Protein AF-A0A530BNX3-F1 (afdb_monomer)

Mean predicted aligned error: 14.48 Å

Sequence (86 aa):
MTTIVSFTGATAHNRRQASPFRHSRFATAAVSALLWLPRFWKARSELAALAAMSECERRDIGLTAFDVENALTLPVDRDPTEVLAK

Solvent-accessible surface area (backbone atoms only — not comparable to full-atom values): 5648 Å² total; per-residue (Å²): 138,85,84,84,76,83,90,78,79,80,77,80,83,66,84,83,76,77,68,89,74,64,68,58,58,54,52,52,50,50,54,49,49,63,62,42,50,60,54,52,49,51,60,50,49,58,53,48,53,60,68,70,47,52,73,66,63,31,45,74,76,72,45,52,74,63,58,54,53,53,56,71,73,50,72,88,80,66,61,63,63,80,71,66,77,115

Structure (mmCIF, N/CA/C/O backbone):
data_AF-A0A530BNX3-F1
#
_entry.id   AF-A0A530BNX3-F1
#
loop_
_atom_site.group_PDB
_atom_site.id
_atom_site.type_symbol
_atom_site.label_atom_id
_atom_site.label_alt_id
_atom_site.label_comp_id
_atom_site.label_asym_id
_atom_site.label_entity_id
_atom_site.label_seq_id
_atom_site.pdbx_PDB_ins_code
_atom_site.Cartn_x
_atom_site.Cartn_y
_atom_site.Cartn_z
_atom_site.occupancy
_atom_site.B_iso_or_equiv
_atom_site.auth_seq_id
_atom_site.auth_comp_id
_atom_site.auth_asym_id
_atom_site.auth_atom_id
_atom_site.pdbx_PDB_model_num
ATOM 1 N N . MET A 1 1 ? 45.764 -18.558 -71.422 1.00 42.06 1 MET A N 1
ATOM 2 C CA . MET A 1 1 ? 46.156 -17.316 -70.728 1.00 42.06 1 MET A CA 1
ATOM 3 C C . MET A 1 1 ? 45.010 -16.981 -69.787 1.00 42.06 1 MET A C 1
ATOM 5 O O . MET A 1 1 ? 43.912 -16.725 -70.259 1.00 42.06 1 MET A O 1
ATOM 9 N N . THR A 1 2 ? 45.210 -17.193 -68.489 1.00 40.44 2 THR A N 1
ATOM 10 C CA . THR A 1 2 ? 44.139 -17.311 -67.486 1.00 40.44 2 THR A CA 1
ATOM 11 C C . THR A 1 2 ? 44.027 -15.995 -66.728 1.00 40.44 2 THR A C 1
ATOM 13 O O . THR A 1 2 ? 44.960 -15.628 -66.019 1.00 40.44 2 THR A O 1
ATOM 16 N N . THR A 1 3 ? 42.923 -15.269 -66.883 1.00 53.56 3 THR A N 1
ATOM 17 C CA . THR A 1 3 ? 42.711 -13.999 -66.176 1.00 53.56 3 THR A CA 1
ATOM 18 C C . THR A 1 3 ? 41.899 -14.265 -64.913 1.00 53.56 3 THR A C 1
ATOM 20 O O . THR A 1 3 ? 40.693 -14.492 -64.969 1.00 53.56 3 THR A O 1
ATOM 23 N N . ILE A 1 4 ? 42.578 -14.279 -63.766 1.00 53.94 4 ILE A N 1
ATOM 24 C CA . ILE A 1 4 ? 41.957 -14.289 -62.439 1.00 53.94 4 ILE A CA 1
ATOM 25 C C . ILE A 1 4 ? 41.478 -12.862 -62.170 1.00 53.94 4 ILE A C 1
ATOM 27 O O . ILE A 1 4 ? 42.294 -11.955 -62.024 1.00 53.94 4 ILE A O 1
ATOM 31 N N . VAL A 1 5 ? 40.162 -12.654 -62.131 1.00 60.31 5 VAL A N 1
ATOM 32 C CA . VAL A 1 5 ? 39.570 -11.393 -61.673 1.00 60.31 5 VAL A CA 1
ATOM 33 C C . VAL A 1 5 ? 39.186 -11.578 -60.213 1.00 60.31 5 VAL A C 1
ATOM 35 O O . VAL A 1 5 ? 38.337 -12.402 -59.875 1.00 60.31 5 VAL A O 1
ATOM 38 N N . SER A 1 6 ? 39.869 -10.840 -59.346 1.00 52.38 6 SER A N 1
ATOM 39 C CA . SER A 1 6 ? 39.669 -10.861 -57.905 1.00 52.38 6 SER A CA 1
ATOM 40 C C . SER A 1 6 ? 38.251 -10.422 -57.541 1.00 52.38 6 SER A C 1
ATOM 42 O O . SER A 1 6 ? 37.816 -9.312 -57.843 1.00 52.38 6 SER A O 1
ATOM 44 N N . PHE A 1 7 ? 37.541 -11.317 -56.862 1.00 50.59 7 PHE A N 1
ATOM 45 C CA . PHE A 1 7 ? 36.284 -11.047 -56.184 1.00 50.59 7 PHE A CA 1
ATOM 46 C C . PHE A 1 7 ? 36.557 -10.159 -54.960 1.00 50.59 7 PHE A C 1
ATOM 48 O O . PHE A 1 7 ? 37.054 -10.630 -53.940 1.00 50.59 7 PHE A O 1
ATOM 55 N N . THR A 1 8 ? 36.231 -8.871 -55.053 1.00 53.16 8 THR A N 1
ATOM 56 C CA . THR A 1 8 ? 36.250 -7.937 -53.913 1.00 53.16 8 THR A CA 1
ATOM 57 C C . THR A 1 8 ? 35.044 -7.013 -53.984 1.00 53.16 8 THR A C 1
ATOM 59 O O . THR A 1 8 ? 35.139 -5.831 -54.291 1.00 53.16 8 THR A O 1
ATOM 62 N N . GLY A 1 9 ? 33.880 -7.581 -53.690 1.00 44.34 9 GLY A N 1
ATOM 63 C CA . GLY A 1 9 ? 32.698 -6.846 -53.263 1.00 44.34 9 GLY A CA 1
ATOM 64 C C . GLY A 1 9 ? 32.319 -7.364 -51.890 1.00 44.34 9 GLY A C 1
ATOM 65 O O . GLY A 1 9 ? 31.394 -8.157 -51.766 1.00 44.34 9 GLY A O 1
ATOM 66 N N . ALA A 1 10 ? 33.103 -6.993 -50.876 1.00 46.34 10 ALA A N 1
ATOM 67 C CA . ALA A 1 10 ? 32.801 -7.296 -49.490 1.00 46.34 10 ALA A CA 1
ATOM 68 C C . ALA A 1 10 ? 31.409 -6.741 -49.166 1.00 46.34 10 ALA A C 1
ATOM 70 O O . ALA A 1 10 ? 31.229 -5.542 -48.956 1.00 46.34 10 ALA A O 1
ATOM 71 N N . THR A 1 11 ? 30.413 -7.623 -49.130 1.00 50.69 11 THR A N 1
ATOM 72 C CA . THR A 1 11 ? 29.155 -7.387 -48.438 1.00 50.69 11 THR A CA 1
ATOM 73 C C . THR A 1 11 ? 29.513 -7.129 -46.984 1.00 50.69 11 THR A C 1
ATOM 75 O O . THR A 1 11 ? 29.673 -8.060 -46.194 1.00 50.69 11 THR A O 1
ATOM 78 N N . ALA A 1 12 ? 29.679 -5.857 -46.628 1.00 50.19 12 ALA A N 1
ATOM 79 C CA . ALA A 1 12 ? 29.812 -5.399 -45.256 1.00 50.19 12 ALA A CA 1
ATOM 80 C C . ALA A 1 12 ? 28.452 -5.535 -44.550 1.00 50.19 12 ALA A C 1
ATOM 82 O O . ALA A 1 12 ? 27.865 -4.575 -44.060 1.00 50.19 12 ALA A O 1
ATOM 83 N N . HIS A 1 13 ? 27.942 -6.764 -44.492 1.00 48.69 13 HIS A N 1
ATOM 84 C CA . HIS A 1 13 ? 26.955 -7.185 -43.525 1.00 48.69 13 HIS A CA 1
ATOM 85 C C . HIS A 1 13 ? 27.674 -7.292 -42.179 1.00 48.69 13 HIS A C 1
ATOM 87 O O . HIS A 1 13 ? 28.012 -8.374 -41.710 1.00 48.69 13 HIS A O 1
ATOM 93 N N . ASN A 1 14 ? 27.925 -6.160 -41.530 1.00 50.88 14 ASN A N 1
ATOM 94 C CA . ASN A 1 14 ? 28.210 -6.185 -40.105 1.00 50.88 14 ASN A CA 1
ATOM 95 C C . ASN A 1 14 ? 27.565 -4.984 -39.426 1.00 50.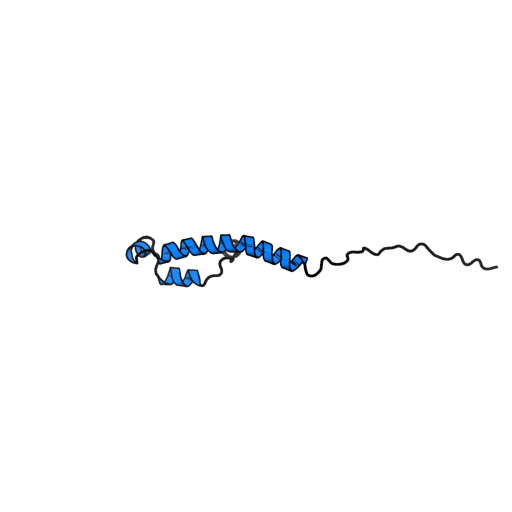88 14 ASN A C 1
ATOM 97 O O . ASN A 1 14 ? 28.184 -3.966 -39.118 1.00 50.88 14 ASN A O 1
ATOM 101 N N . ARG A 1 15 ? 26.249 -5.145 -39.265 1.00 48.38 15 ARG A N 1
ATOM 102 C CA . ARG A 1 15 ? 25.386 -4.509 -38.277 1.00 48.38 15 A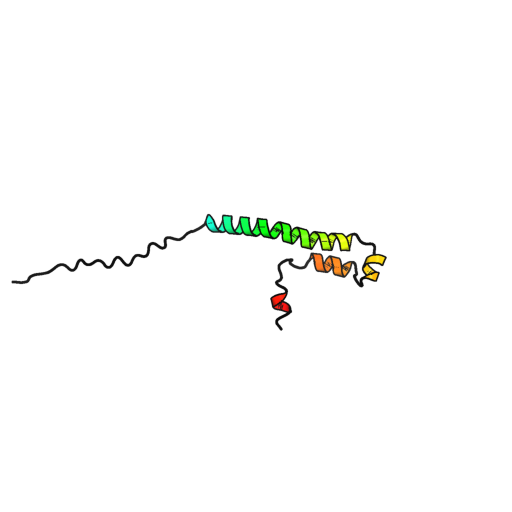RG A CA 1
ATOM 103 C C . ARG A 1 15 ? 26.154 -4.401 -36.954 1.00 48.38 15 ARG A C 1
ATOM 105 O O . ARG A 1 15 ? 26.137 -5.324 -36.147 1.00 48.38 15 ARG A O 1
ATOM 112 N N . ARG A 1 16 ? 26.816 -3.262 -36.731 1.00 47.16 16 ARG A N 1
ATOM 113 C CA . ARG A 1 16 ? 27.398 -2.881 -35.438 1.00 47.16 16 ARG A CA 1
ATOM 114 C C . ARG A 1 16 ? 26.265 -2.597 -34.451 1.00 47.16 16 ARG A C 1
ATOM 116 O O . ARG A 1 16 ? 26.031 -1.461 -34.065 1.00 47.16 16 ARG A O 1
ATOM 123 N N . GLN A 1 17 ? 25.536 -3.632 -34.052 1.00 55.41 17 GLN A N 1
ATOM 124 C CA . GLN A 1 17 ? 24.724 -3.621 -32.841 1.00 55.41 17 GLN A CA 1
ATOM 125 C C . GLN A 1 17 ? 25.630 -4.048 -31.684 1.00 55.41 17 GLN A C 1
ATOM 127 O O . GLN A 1 17 ? 25.516 -5.137 -31.129 1.00 55.41 17 GLN A O 1
ATOM 132 N N . ALA A 1 18 ? 26.585 -3.182 -31.349 1.00 49.50 18 ALA A N 1
ATOM 133 C CA . ALA A 1 18 ? 27.364 -3.313 -30.130 1.00 49.50 18 ALA A CA 1
ATOM 134 C C . ALA A 1 18 ? 26.508 -2.812 -28.953 1.00 49.50 18 ALA A C 1
ATOM 136 O O . ALA A 1 18 ? 26.478 -1.631 -28.635 1.00 49.50 18 ALA A O 1
ATOM 137 N N . SER A 1 19 ? 25.730 -3.741 -28.398 1.00 58.56 19 SER A N 1
ATOM 138 C CA . SER A 1 19 ? 25.315 -3.891 -26.996 1.00 58.56 19 SER A CA 1
ATOM 139 C C . SER A 1 19 ? 25.344 -2.620 -26.094 1.00 58.56 19 SER A C 1
ATOM 141 O O . SER A 1 19 ? 26.428 -2.185 -25.693 1.00 58.56 19 SER A O 1
ATOM 143 N N . PRO A 1 20 ? 24.193 -2.078 -25.636 1.00 51.97 20 PRO A N 1
ATOM 144 C CA . PRO A 1 20 ? 24.1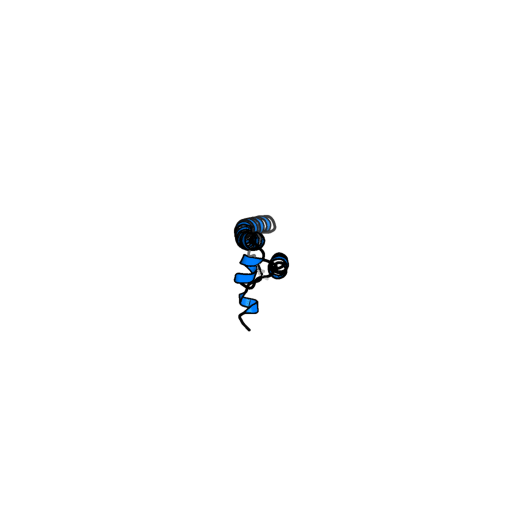65 -1.064 -24.581 1.00 51.97 20 PRO A CA 1
ATOM 145 C C . PRO A 1 20 ? 24.260 -1.769 -23.218 1.00 51.97 20 PRO A C 1
ATOM 147 O O . PRO A 1 20 ? 23.280 -1.866 -22.480 1.00 51.97 20 PRO A O 1
ATOM 150 N N . PHE A 1 21 ? 25.408 -2.377 -22.910 1.00 57.88 21 PHE A N 1
ATOM 151 C CA . PHE A 1 21 ? 25.537 -3.277 -21.763 1.00 57.88 21 PHE A CA 1
ATOM 152 C C . PHE A 1 21 ? 26.094 -2.594 -20.505 1.00 57.88 21 PHE A C 1
ATOM 154 O O . PHE A 1 21 ? 27.162 -1.990 -20.498 1.00 57.88 21 PHE A O 1
ATOM 161 N N . ARG A 1 22 ? 25.356 -2.840 -19.413 1.00 56.34 22 ARG A N 1
ATOM 162 C CA . ARG A 1 22 ? 25.620 -2.639 -17.974 1.00 56.34 22 ARG A CA 1
ATOM 163 C C . ARG A 1 22 ? 25.173 -1.310 -17.362 1.00 56.34 22 ARG A C 1
ATOM 165 O O . ARG A 1 22 ? 24.284 -1.360 -16.518 1.00 56.34 22 ARG A O 1
ATOM 172 N N . HIS A 1 23 ? 25.688 -0.151 -17.772 1.00 57.81 23 HIS A N 1
ATOM 173 C CA . HIS A 1 23 ? 25.336 1.121 -17.101 1.00 57.81 23 HIS A CA 1
ATOM 174 C C . HIS A 1 23 ? 23.866 1.530 -17.292 1.00 57.81 23 HIS A C 1
ATOM 176 O O . HIS A 1 23 ? 23.245 2.074 -16.382 1.00 57.81 23 HIS A O 1
ATOM 182 N N . SER A 1 24 ? 23.286 1.191 -18.446 1.00 62.38 24 SER A N 1
ATOM 183 C CA . SER A 1 24 ? 21.872 1.432 -18.757 1.00 62.38 24 SER A CA 1
ATOM 184 C C . SER A 1 24 ? 20.926 0.696 -17.805 1.00 62.38 24 SER A C 1
ATOM 186 O O . SER A 1 24 ? 19.939 1.271 -17.365 1.00 62.38 24 SER A O 1
ATOM 188 N N . ARG A 1 25 ? 21.241 -0.550 -17.421 1.00 68.19 25 ARG A N 1
ATOM 189 C CA . ARG A 1 25 ? 20.359 -1.371 -16.571 1.00 68.19 25 ARG A CA 1
ATOM 190 C C . ARG A 1 25 ? 20.253 -0.819 -15.153 1.00 68.19 25 ARG A C 1
ATOM 192 O O . ARG A 1 25 ? 19.166 -0.841 -14.588 1.00 68.19 25 ARG A O 1
ATOM 199 N N . PHE A 1 26 ? 21.347 -0.289 -14.604 1.00 79.44 26 PHE A N 1
ATOM 200 C CA . PHE A 1 26 ? 21.325 0.365 -13.293 1.00 79.44 26 PHE A CA 1
ATOM 201 C C . PHE A 1 26 ? 20.525 1.663 -13.324 1.00 79.44 26 PHE A C 1
ATOM 203 O O . PHE A 1 26 ? 19.731 1.896 -12.420 1.00 79.44 26 PHE A O 1
ATOM 210 N N . ALA A 1 27 ? 20.673 2.468 -14.379 1.00 83.56 27 ALA A N 1
ATOM 211 C CA . ALA A 1 27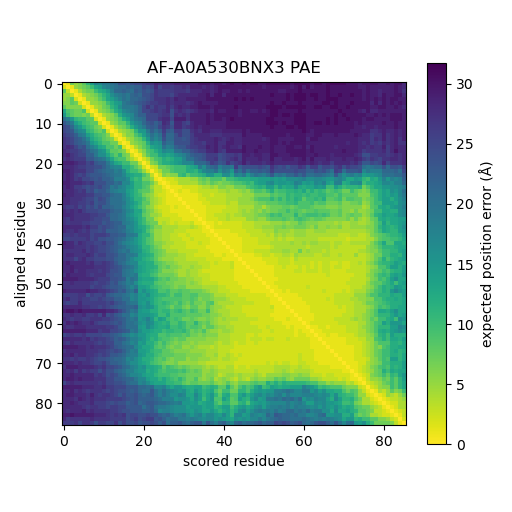 ? 19.879 3.680 -14.548 1.00 83.56 27 ALA A CA 1
ATOM 212 C C . ALA A 1 27 ? 18.380 3.357 -14.672 1.00 83.56 27 ALA A C 1
ATOM 214 O O . ALA A 1 27 ? 17.562 3.968 -13.990 1.00 83.56 27 ALA A O 1
ATOM 215 N N . THR A 1 28 ? 18.011 2.350 -15.469 1.00 82.88 28 THR A N 1
ATOM 216 C CA . THR A 1 28 ? 16.615 1.908 -15.595 1.00 82.88 28 THR A CA 1
ATOM 217 C C . THR A 1 28 ? 16.062 1.376 -14.275 1.00 82.88 28 THR A C 1
ATOM 219 O O . THR A 1 28 ? 14.947 1.732 -13.902 1.00 82.88 28 THR A O 1
ATOM 222 N N . ALA A 1 29 ? 16.829 0.564 -13.543 1.00 83.81 29 ALA A N 1
ATOM 223 C CA . ALA A 1 29 ? 16.417 0.058 -12.235 1.00 83.81 29 ALA A CA 1
ATOM 224 C C . ALA A 1 29 ? 16.266 1.190 -11.209 1.00 83.81 29 ALA A C 1
ATOM 226 O O . ALA A 1 29 ? 15.283 1.212 -10.477 1.00 83.81 29 ALA A O 1
ATOM 227 N N . ALA A 1 30 ? 17.185 2.159 -11.196 1.00 87.69 30 ALA A N 1
ATOM 228 C CA . ALA A 1 30 ? 17.125 3.316 -10.310 1.00 87.69 30 ALA A CA 1
ATOM 229 C C . ALA A 1 30 ? 15.900 4.188 -10.601 1.00 87.69 30 ALA A C 1
ATOM 231 O O . ALA A 1 30 ? 15.171 4.523 -9.677 1.00 87.69 30 ALA A O 1
ATOM 232 N N . VAL A 1 31 ? 15.629 4.501 -11.873 1.00 86.69 31 VAL A N 1
ATOM 233 C CA . VAL A 1 31 ? 14.425 5.250 -12.274 1.00 86.69 31 VAL A CA 1
ATOM 234 C C . VAL A 1 31 ? 13.159 4.479 -11.903 1.00 86.69 31 VAL A C 1
ATOM 236 O O . VAL A 1 31 ? 12.235 5.059 -11.341 1.00 86.69 31 VAL A O 1
ATOM 239 N N . SER A 1 32 ? 13.131 3.168 -12.153 1.00 82.81 32 SER A N 1
ATOM 240 C CA . SER A 1 32 ? 11.987 2.321 -11.793 1.00 82.81 32 SER A CA 1
ATOM 241 C C . SER A 1 32 ? 11.757 2.315 -10.281 1.00 82.81 32 SER A C 1
ATOM 243 O O . SER A 1 32 ? 10.634 2.526 -9.842 1.00 82.81 32 SER A O 1
ATOM 245 N N . ALA A 1 33 ? 12.816 2.166 -9.480 1.00 85.50 33 ALA A N 1
ATOM 246 C CA . ALA A 1 33 ? 12.740 2.230 -8.023 1.00 85.50 33 ALA A CA 1
ATOM 247 C C . ALA A 1 33 ? 12.287 3.614 -7.532 1.00 85.50 33 ALA A C 1
ATOM 249 O O . ALA A 1 33 ? 11.456 3.697 -6.632 1.00 85.50 33 ALA A O 1
ATOM 250 N N . LEU A 1 34 ? 12.774 4.698 -8.147 1.00 89.25 34 LEU A N 1
ATOM 251 C CA . LEU A 1 34 ? 12.391 6.068 -7.794 1.00 89.25 34 LEU A CA 1
ATOM 252 C C . LEU A 1 34 ? 10.907 6.344 -8.059 1.00 89.25 34 LEU A C 1
ATOM 254 O O . LEU A 1 34 ? 10.285 7.100 -7.323 1.00 89.25 34 LEU A O 1
ATOM 258 N N . LEU A 1 35 ? 10.346 5.747 -9.111 1.00 85.56 35 LEU A N 1
ATOM 259 C CA . LEU A 1 35 ? 8.923 5.854 -9.444 1.00 85.56 35 LEU A CA 1
ATOM 260 C C . LEU A 1 35 ? 8.063 4.882 -8.627 1.00 85.56 35 LEU A C 1
ATOM 262 O O . LEU A 1 35 ? 6.901 5.171 -8.338 1.00 85.56 35 LEU A O 1
ATOM 266 N N . TRP A 1 36 ? 8.631 3.744 -8.236 1.00 86.56 36 TRP A N 1
ATOM 267 C CA . TRP A 1 36 ? 7.968 2.741 -7.415 1.00 86.56 36 TRP A CA 1
ATOM 268 C C . TRP A 1 36 ? 7.824 3.184 -5.960 1.00 86.56 36 TRP A C 1
ATOM 270 O O . TRP A 1 36 ? 6.751 3.050 -5.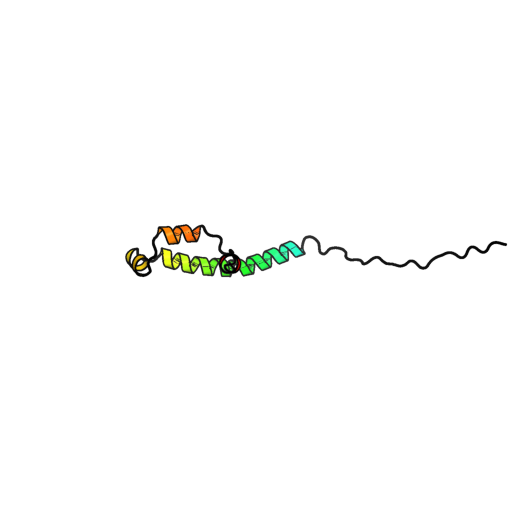377 1.00 86.56 36 TRP A O 1
ATOM 280 N N . LEU A 1 37 ? 8.873 3.769 -5.380 1.00 87.56 37 LEU A N 1
ATOM 281 C CA . LEU A 1 37 ? 8.929 4.081 -3.953 1.00 87.56 37 LEU A CA 1
ATOM 282 C C . LEU A 1 37 ? 7.802 5.025 -3.480 1.00 87.56 37 LEU A C 1
ATOM 284 O O . LEU A 1 37 ? 7.187 4.728 -2.455 1.00 87.56 37 LEU A O 1
ATOM 288 N N . PRO A 1 38 ? 7.434 6.100 -4.210 1.00 87.75 38 PRO A N 1
ATOM 289 C CA . PRO A 1 38 ? 6.282 6.927 -3.859 1.00 87.75 38 PRO A CA 1
ATOM 290 C C . PRO A 1 38 ? 4.956 6.159 -3.911 1.00 87.75 38 PRO A C 1
ATOM 292 O O . PRO A 1 38 ? 4.094 6.364 -3.059 1.00 87.75 38 PRO A O 1
ATOM 295 N N . ARG A 1 39 ? 4.783 5.262 -4.893 1.00 84.62 39 ARG A N 1
ATOM 296 C CA . ARG A 1 39 ? 3.572 4.433 -5.030 1.00 84.62 39 ARG A CA 1
ATOM 297 C C . ARG A 1 39 ? 3.462 3.440 -3.877 1.00 84.62 39 ARG A C 1
ATOM 299 O O . ARG A 1 39 ? 2.404 3.342 -3.262 1.00 84.62 39 ARG A O 1
ATOM 306 N N . PHE A 1 40 ? 4.572 2.778 -3.554 1.00 88.12 40 PHE A N 1
ATOM 307 C CA . PHE A 1 40 ? 4.698 1.901 -2.396 1.00 88.12 40 PHE A CA 1
ATOM 308 C C . PHE A 1 40 ? 4.339 2.637 -1.107 1.00 88.12 40 PHE A C 1
ATOM 310 O O . PHE A 1 40 ? 3.508 2.170 -0.331 1.00 88.12 40 PHE A O 1
ATOM 317 N N . TRP A 1 41 ? 4.915 3.824 -0.906 1.00 88.75 41 TRP A N 1
ATOM 318 C CA . TRP A 1 41 ? 4.660 4.614 0.291 1.00 88.75 41 TRP A CA 1
ATOM 319 C C . TRP A 1 41 ? 3.199 5.043 0.403 1.00 88.75 41 TRP A C 1
ATOM 321 O O . TRP A 1 41 ? 2.618 4.943 1.480 1.00 88.75 41 TRP A O 1
ATOM 331 N N . LYS A 1 42 ? 2.578 5.459 -0.708 1.00 88.56 42 LYS A N 1
ATOM 332 C CA . LYS A 1 42 ? 1.157 5.812 -0.732 1.00 88.56 42 LYS A CA 1
ATOM 333 C C . LYS A 1 42 ? 0.280 4.632 -0.305 1.00 88.56 42 LYS A C 1
ATOM 335 O O . LYS A 1 42 ? -0.463 4.771 0.664 1.00 88.56 42 LYS A O 1
ATOM 340 N N . ALA A 1 43 ? 0.432 3.470 -0.944 1.00 85.81 43 ALA A N 1
ATOM 341 C CA . ALA A 1 43 ? -0.314 2.262 -0.579 1.00 85.81 43 ALA A CA 1
ATOM 342 C C . ALA A 1 43 ? -0.099 1.879 0.896 1.00 85.81 43 ALA A C 1
ATOM 344 O O . ALA A 1 43 ? -1.031 1.501 1.606 1.00 85.81 43 ALA A O 1
ATOM 345 N N . ARG A 1 44 ? 1.132 2.033 1.397 1.00 89.44 44 ARG A N 1
ATOM 346 C CA . ARG A 1 44 ? 1.459 1.683 2.780 1.00 89.44 44 ARG A CA 1
ATOM 347 C C . ARG A 1 44 ? 0.939 2.689 3.805 1.00 89.44 44 ARG A C 1
ATOM 349 O O . ARG A 1 44 ? 0.632 2.282 4.924 1.00 89.44 44 ARG A O 1
ATOM 356 N N . SER A 1 45 ? 0.820 3.961 3.429 1.00 90.56 45 SER A N 1
ATOM 357 C CA . SER A 1 45 ? 0.272 5.021 4.279 1.00 90.56 45 SER A CA 1
ATOM 358 C C . SER A 1 45 ? -1.227 4.855 4.528 1.00 90.56 45 SER A C 1
ATOM 360 O O . SER A 1 45 ? -1.672 5.020 5.659 1.00 90.56 45 SER A O 1
ATOM 362 N N . GLU A 1 46 ? -1.988 4.436 3.514 1.00 89.75 46 GLU A N 1
ATOM 363 C CA . GLU A 1 46 ? -3.420 4.134 3.650 1.00 89.75 46 GLU A CA 1
ATOM 364 C C . GLU A 1 46 ? -3.631 2.966 4.623 1.00 89.75 46 GLU A C 1
ATOM 366 O O . GLU A 1 46 ? -4.456 3.028 5.532 1.00 89.75 46 GLU A O 1
ATOM 371 N N . LEU A 1 47 ? -2.791 1.937 4.516 1.00 88.94 47 LEU A N 1
ATOM 372 C CA . LEU A 1 47 ? -2.829 0.789 5.413 1.00 88.94 47 LEU A CA 1
ATOM 373 C C . LEU A 1 47 ? -2.365 1.124 6.843 1.00 88.94 47 LEU A C 1
ATOM 375 O O . LEU A 1 47 ? -2.880 0.571 7.812 1.00 88.94 47 LEU A O 1
ATOM 379 N N . ALA A 1 48 ? -1.421 2.058 6.995 1.00 90.56 48 ALA A N 1
ATOM 380 C CA . ALA A 1 48 ? -1.026 2.586 8.301 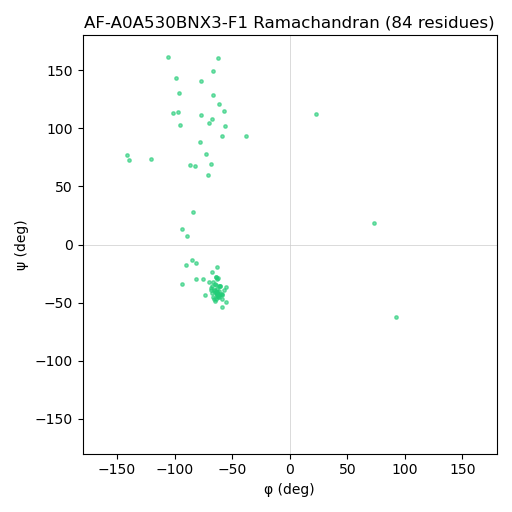1.00 90.56 48 ALA A CA 1
ATOM 381 C C . ALA A 1 48 ? -2.148 3.408 8.955 1.00 90.56 48 ALA A C 1
ATOM 383 O O . ALA A 1 48 ? -2.324 3.326 10.168 1.00 90.56 48 ALA A O 1
ATOM 384 N N . ALA A 1 49 ? -2.934 4.149 8.166 1.00 92.62 49 ALA A N 1
ATOM 385 C CA . ALA A 1 49 ? -4.111 4.852 8.668 1.00 92.62 49 ALA A CA 1
ATOM 386 C C . ALA A 1 49 ? -5.156 3.865 9.205 1.00 92.62 49 ALA A C 1
ATOM 388 O O . ALA A 1 49 ? -5.644 4.053 10.316 1.00 92.62 49 ALA A O 1
ATOM 389 N N . LEU A 1 50 ? -5.418 2.768 8.484 1.00 92.06 50 LEU A N 1
ATOM 390 C CA . LEU A 1 50 ? -6.284 1.687 8.970 1.00 92.06 50 LEU A CA 1
ATOM 391 C C . LEU A 1 50 ? -5.746 1.059 10.262 1.00 92.06 50 LEU A C 1
ATOM 393 O O . LEU A 1 50 ? -6.510 0.832 11.193 1.00 92.06 50 LEU A O 1
ATOM 397 N N . ALA A 1 51 ? -4.435 0.814 10.357 1.00 90.62 51 ALA A N 1
ATOM 398 C CA . ALA A 1 51 ? -3.815 0.271 11.567 1.00 90.62 51 ALA A CA 1
ATOM 399 C C . ALA A 1 51 ? -3.917 1.212 12.783 1.00 90.62 51 ALA A C 1
ATOM 401 O O . ALA A 1 51 ? -3.923 0.739 13.918 1.00 90.62 51 ALA A O 1
ATOM 402 N N . ALA A 1 52 ? -3.987 2.525 12.552 1.00 93.69 52 ALA A N 1
ATOM 403 C CA . ALA A 1 52 ? -4.112 3.534 13.599 1.00 93.69 52 ALA A CA 1
ATOM 404 C C . ALA A 1 52 ? -5.554 3.718 14.108 1.00 93.69 52 ALA A C 1
ATOM 406 O O . ALA A 1 52 ? -5.742 4.307 15.173 1.00 93.69 52 ALA A O 1
ATOM 407 N N . MET A 1 53 ? -6.563 3.232 13.376 1.00 94.88 53 MET A N 1
ATOM 408 C CA . MET A 1 53 ? -7.962 3.290 13.806 1.00 94.88 53 MET A CA 1
ATOM 409 C C . MET A 1 53 ? -8.205 2.408 15.035 1.00 94.88 53 MET A C 1
ATOM 411 O O . MET A 1 53 ? -7.599 1.343 15.209 1.00 94.88 53 MET A O 1
ATOM 415 N N . SER A 1 54 ? -9.154 2.817 15.878 1.00 93.25 54 SER A N 1
ATOM 416 C CA . SER A 1 54 ? -9.584 1.996 17.008 1.00 93.25 54 SER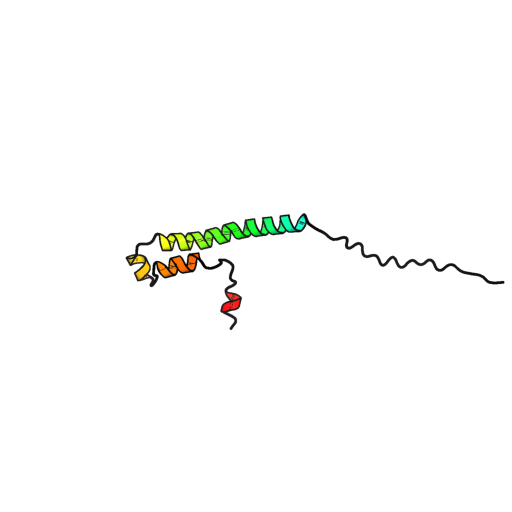 A CA 1
ATOM 417 C C . SER A 1 54 ? -10.196 0.670 16.535 1.00 93.25 54 SER A C 1
ATOM 419 O O . SER A 1 54 ? -10.610 0.505 15.387 1.00 93.25 54 SER A O 1
ATOM 421 N N . GLU A 1 55 ? -10.257 -0.323 17.423 1.00 93.19 55 GLU A N 1
ATOM 422 C CA . GLU A 1 55 ? -10.895 -1.609 17.106 1.00 93.19 55 GLU A CA 1
ATOM 423 C C . GLU A 1 55 ? -12.382 -1.451 16.752 1.00 93.19 55 GLU A C 1
ATOM 425 O O . GLU A 1 55 ? -12.880 -2.143 15.869 1.00 93.19 55 GLU A O 1
ATOM 430 N N . CYS A 1 56 ? -13.086 -0.522 17.405 1.00 94.31 56 CYS A N 1
ATOM 431 C CA . CYS A 1 56 ? -14.493 -0.247 17.118 1.00 94.31 56 CYS A CA 1
ATOM 432 C C . CYS A 1 56 ? -14.677 0.334 15.712 1.00 94.31 56 CYS A C 1
ATOM 434 O O . CYS A 1 56 ? -15.522 -0.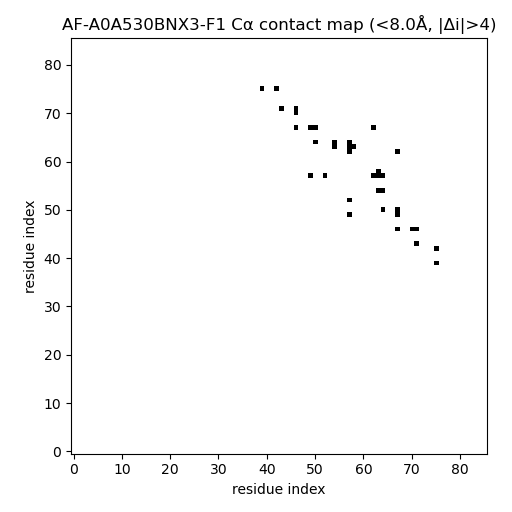148 14.967 1.00 94.31 56 CYS A O 1
ATOM 436 N N . GLU A 1 57 ? -13.862 1.323 15.336 1.00 95.06 57 GLU A N 1
ATOM 437 C CA . GLU A 1 57 ? -13.920 1.943 14.006 1.00 95.06 57 GLU A CA 1
ATOM 438 C C . GLU A 1 57 ? -13.547 0.956 12.895 1.00 95.06 57 GLU A C 1
ATOM 440 O O . GLU A 1 57 ? -14.191 0.936 11.850 1.00 95.06 57 GLU A O 1
ATOM 445 N N . ARG A 1 58 ? -12.548 0.089 13.119 1.00 94.56 58 ARG A N 1
ATOM 446 C CA . ARG A 1 58 ? -12.215 -0.979 12.161 1.00 94.56 58 ARG A CA 1
ATOM 447 C C . ARG A 1 58 ? -13.344 -1.994 12.019 1.00 94.56 58 ARG A C 1
ATOM 449 O O . ARG A 1 58 ? -13.661 -2.390 10.902 1.00 94.56 58 ARG A O 1
ATOM 456 N N . ARG A 1 59 ? -13.992 -2.379 13.122 1.00 94.12 59 ARG A N 1
ATOM 457 C CA . ARG A 1 59 ? -15.144 -3.290 13.076 1.00 94.12 59 ARG A CA 1
ATOM 458 C C . ARG A 1 59 ? -16.348 -2.703 12.353 1.00 94.12 59 ARG A C 1
ATOM 460 O O . ARG A 1 59 ? -17.050 -3.465 11.698 1.00 94.12 59 ARG A O 1
ATOM 467 N N . ASP A 1 60 ? -16.570 -1.395 12.448 1.00 96.69 60 ASP A N 1
ATOM 468 C CA . ASP A 1 60 ? -17.666 -0.718 11.742 1.00 96.69 60 ASP A CA 1
ATOM 469 C C . ASP A 1 60 ? -17.534 -0.860 10.215 1.00 96.69 60 ASP A C 1
ATOM 471 O O . ASP A 1 60 ? -18.511 -1.108 9.514 1.00 96.69 60 ASP A O 1
ATOM 475 N N . ILE A 1 61 ? -16.298 -0.841 9.708 1.00 93.38 61 ILE A N 1
ATOM 476 C CA . ILE A 1 61 ? -15.985 -1.106 8.294 1.00 93.38 61 ILE A CA 1
ATOM 477 C C . ILE A 1 61 ? -15.727 -2.593 7.987 1.00 93.38 61 ILE A C 1
ATOM 479 O O . ILE A 1 61 ? -15.313 -2.933 6.879 1.00 93.38 61 ILE A O 1
ATOM 483 N N . GLY A 1 62 ? -15.958 -3.489 8.950 1.00 94.12 62 GLY A N 1
ATOM 484 C CA . GLY A 1 62 ? -15.802 -4.937 8.785 1.00 94.12 62 GLY A CA 1
ATOM 485 C C . GLY A 1 62 ? -14.356 -5.441 8.721 1.00 94.12 62 GLY A C 1
ATOM 486 O O . GLY A 1 62 ? -14.134 -6.555 8.255 1.00 94.12 62 GLY A O 1
ATOM 487 N N . LEU A 1 63 ? -13.377 -4.654 9.174 1.00 93.12 63 LEU A N 1
ATOM 488 C CA . LEU A 1 63 ? -11.962 -5.031 9.224 1.00 93.12 63 LEU A CA 1
ATOM 489 C C . LEU A 1 63 ? -11.547 -5.498 10.621 1.00 93.12 63 LEU A C 1
ATOM 491 O O . LEU A 1 63 ? -11.946 -4.928 11.638 1.00 93.12 63 LEU A O 1
ATOM 495 N N . THR A 1 64 ? -10.666 -6.495 10.667 1.00 93.81 64 THR A N 1
ATOM 496 C CA . THR A 1 64 ? -9.971 -6.912 11.889 1.00 93.81 64 THR A CA 1
ATOM 497 C C . THR A 1 64 ? -8.509 -6.464 11.881 1.00 93.81 64 THR A C 1
ATOM 499 O O . THR A 1 64 ? -7.926 -6.176 10.833 1.00 93.81 64 THR A O 1
ATOM 502 N N . ALA A 1 65 ? -7.873 -6.439 13.057 1.00 90.56 65 ALA A N 1
ATOM 503 C CA . ALA A 1 65 ? -6.427 -6.223 13.152 1.00 90.56 65 ALA A CA 1
ATOM 504 C C . ALA A 1 65 ? -5.629 -7.242 12.316 1.00 90.56 65 ALA A C 1
ATOM 506 O O . ALA A 1 65 ? -4.648 -6.875 11.673 1.00 90.56 65 ALA A O 1
ATOM 507 N N . PHE A 1 66 ? -6.099 -8.493 12.265 1.00 91.62 66 PHE A N 1
ATOM 508 C CA . PHE A 1 66 ? -5.470 -9.559 11.490 1.00 91.62 66 PHE A CA 1
ATOM 509 C C . PHE A 1 66 ? -5.533 -9.301 9.981 1.00 91.62 66 PHE A C 1
ATOM 511 O O . PHE A 1 66 ? -4.556 -9.542 9.281 1.00 91.62 66 PHE A O 1
ATOM 518 N N . ASP A 1 67 ? -6.643 -8.761 9.473 1.00 91.19 67 ASP A N 1
ATOM 519 C CA . ASP A 1 67 ? -6.772 -8.415 8.051 1.00 91.19 67 ASP A CA 1
ATOM 520 C C . ASP A 1 67 ? -5.768 -7.330 7.645 1.00 91.19 67 ASP A C 1
ATOM 522 O O . ASP A 1 67 ? -5.138 -7.420 6.587 1.00 91.19 67 ASP A O 1
ATOM 526 N N . VAL A 1 68 ? -5.573 -6.330 8.514 1.00 90.94 68 VAL A N 1
ATOM 527 C CA . VAL A 1 68 ? -4.580 -5.267 8.315 1.00 90.94 68 VAL A CA 1
ATOM 528 C C . VAL A 1 68 ? -3.169 -5.849 8.330 1.00 90.94 68 VAL A C 1
ATOM 530 O O . VAL A 1 68 ? -2.402 -5.572 7.411 1.00 90.94 68 VAL A O 1
ATOM 533 N N . GLU A 1 69 ? -2.833 -6.681 9.321 1.00 90.56 69 GLU A N 1
ATOM 534 C CA . GLU A 1 69 ? -1.533 -7.359 9.418 1.00 90.56 69 GLU A CA 1
ATOM 535 C C . GLU A 1 69 ? -1.249 -8.243 8.203 1.00 90.56 69 GLU A C 1
ATOM 537 O O . GLU A 1 69 ? -0.179 -8.143 7.602 1.00 90.56 69 GLU A O 1
ATOM 542 N N . ASN A 1 70 ? -2.224 -9.051 7.788 1.00 89.81 70 ASN A N 1
ATOM 543 C CA . ASN A 1 70 ? -2.129 -9.894 6.606 1.00 89.81 70 ASN A CA 1
ATOM 544 C C . ASN A 1 70 ? -1.871 -9.051 5.348 1.00 89.81 70 ASN A C 1
ATOM 546 O O . ASN A 1 70 ? -0.969 -9.367 4.572 1.00 89.81 70 ASN A O 1
ATOM 550 N N . ALA A 1 71 ? -2.570 -7.924 5.184 1.00 87.56 71 ALA A N 1
ATOM 551 C CA . ALA A 1 71 ? -2.333 -7.003 4.076 1.00 87.56 71 ALA A CA 1
ATOM 552 C C . ALA A 1 71 ? -0.922 -6.381 4.097 1.00 87.56 71 ALA A C 1
ATOM 554 O O . ALA A 1 71 ? -0.367 -6.127 3.029 1.00 87.56 71 ALA A O 1
ATOM 555 N N . LEU A 1 72 ? -0.292 -6.196 5.271 1.00 85.25 72 LEU A N 1
ATOM 556 C CA . LEU A 1 72 ? 1.105 -5.732 5.360 1.00 85.25 72 LEU A CA 1
ATOM 557 C C . LEU A 1 72 ? 2.097 -6.727 4.756 1.00 85.25 72 LEU A C 1
ATOM 559 O O . LEU A 1 72 ? 3.185 -6.321 4.344 1.00 85.25 72 LEU A O 1
ATOM 563 N N . THR A 1 73 ? 1.753 -8.016 4.769 1.00 85.88 73 THR A N 1
ATOM 564 C CA . THR A 1 73 ? 2.614 -9.092 4.259 1.00 85.88 73 THR A CA 1
ATOM 565 C C . THR A 1 73 ? 2.470 -9.302 2.754 1.00 85.88 73 THR A C 1
ATOM 567 O O . THR A 1 73 ? 3.310 -9.968 2.146 1.00 85.88 73 THR A O 1
ATOM 570 N N . LEU A 1 74 ? 1.435 -8.724 2.133 1.00 82.75 74 LEU A N 1
ATOM 571 C CA . LEU A 1 74 ? 1.197 -8.866 0.704 1.00 82.75 74 LEU A CA 1
ATOM 572 C C . LEU A 1 74 ? 2.140 -7.969 -0.116 1.00 82.75 74 LEU A C 1
ATOM 574 O O . LEU A 1 74 ? 2.388 -6.815 0.243 1.00 82.75 74 LEU A O 1
ATOM 578 N N . PRO A 1 75 ? 2.654 -8.468 -1.254 1.00 79.88 75 PRO A N 1
ATOM 579 C CA . PRO A 1 75 ? 3.434 -7.652 -2.170 1.00 79.88 75 PRO A CA 1
ATOM 580 C C . PRO A 1 75 ? 2.549 -6.574 -2.809 1.00 79.88 75 PRO A C 1
ATOM 582 O O . PRO A 1 75 ? 1.504 -6.873 -3.383 1.00 79.88 75 PRO A O 1
ATOM 585 N N . VAL A 1 76 ? 3.011 -5.323 -2.749 1.00 75.00 76 VAL A N 1
ATOM 586 C CA . VAL A 1 76 ? 2.298 -4.143 -3.275 1.00 75.00 76 VAL A CA 1
ATOM 587 C C . VAL A 1 76 ? 2.082 -4.199 -4.794 1.00 75.00 76 VAL A 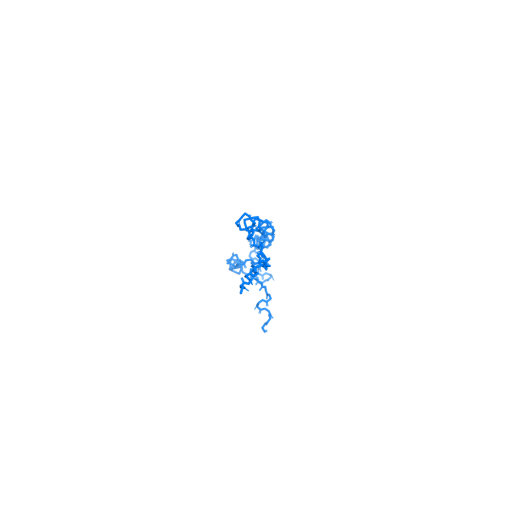C 1
ATOM 589 O O . VAL A 1 76 ? 1.098 -3.662 -5.290 1.00 75.00 76 VAL A O 1
ATOM 592 N N . ASP A 1 77 ? 2.971 -4.869 -5.529 1.00 69.31 77 ASP A N 1
ATOM 593 C CA . ASP A 1 77 ? 2.984 -4.883 -7.000 1.00 69.31 77 ASP A CA 1
ATOM 594 C C . ASP A 1 77 ? 2.236 -6.053 -7.641 1.00 69.31 77 ASP A C 1
ATOM 596 O O . ASP A 1 77 ? 2.409 -6.312 -8.833 1.00 69.31 77 ASP A O 1
ATOM 600 N N . ARG A 1 78 ? 1.417 -6.801 -6.894 1.00 64.94 78 ARG A N 1
ATOM 601 C CA . ARG A 1 78 ? 0.618 -7.845 -7.539 1.00 64.94 78 ARG A CA 1
ATOM 602 C C . ARG A 1 78 ? -0.415 -7.175 -8.446 1.00 64.94 78 ARG A C 1
ATOM 604 O O . ARG A 1 78 ? -1.363 -6.578 -7.945 1.00 64.94 78 ARG A O 1
ATOM 611 N N . ASP A 1 79 ? -0.215 -7.263 -9.761 1.00 61.47 79 ASP A N 1
ATOM 612 C CA . ASP A 1 79 ? -1.149 -6.723 -10.746 1.00 61.47 79 ASP A CA 1
ATOM 613 C C . ASP A 1 79 ? -2.534 -7.362 -10.524 1.00 61.47 79 ASP A C 1
ATOM 615 O O . ASP A 1 79 ? -2.681 -8.580 -10.685 1.00 61.47 79 ASP A O 1
ATOM 619 N N . PRO A 1 80 ? -3.559 -6.582 -10.127 1.00 58.81 80 PRO A N 1
ATOM 620 C CA . PRO A 1 80 ? -4.893 -7.117 -9.878 1.00 58.81 80 PRO A CA 1
ATOM 621 C C . PRO A 1 80 ? -5.516 -7.711 -11.148 1.00 58.81 80 PRO A C 1
ATOM 623 O O . PRO A 1 80 ? -6.415 -8.548 -11.054 1.00 58.81 80 PRO A O 1
ATOM 626 N N . THR A 1 81 ? -5.014 -7.341 -12.331 1.00 62.53 81 THR A N 1
ATOM 627 C CA . THR A 1 81 ? -5.474 -7.863 -13.621 1.00 62.53 81 THR A CA 1
ATOM 628 C C . THR A 1 81 ? -5.277 -9.376 -13.726 1.00 62.53 81 THR A C 1
ATOM 630 O O . THR A 1 81 ? -6.152 -10.065 -14.243 1.00 62.53 81 THR A O 1
ATOM 633 N N . GLU A 1 82 ? -4.199 -9.933 -13.162 1.00 62.72 82 GLU A N 1
ATOM 634 C CA . GLU A 1 82 ? -3.953 -11.386 -13.188 1.00 62.72 82 GLU A CA 1
ATOM 635 C C . GLU A 1 82 ? -4.965 -12.189 -12.353 1.00 62.72 82 GLU A C 1
ATOM 637 O O . GLU A 1 82 ? -5.172 -13.379 -12.594 1.00 62.72 82 GLU A O 1
ATOM 642 N N . VAL A 1 83 ? -5.594 -11.555 -11.360 1.00 60.16 83 VAL A N 1
ATOM 643 C CA . VAL A 1 83 ? -6.575 -12.198 -10.472 1.00 60.16 83 VAL A CA 1
ATOM 644 C C . VAL A 1 83 ? -8.001 -12.010 -10.992 1.00 60.16 83 VAL A C 1
ATOM 646 O O . VAL A 1 83 ? -8.827 -12.904 -10.830 1.00 60.16 83 VAL A O 1
ATOM 649 N N . LEU A 1 84 ? -8.284 -10.868 -11.626 1.00 66.69 84 LEU A N 1
ATOM 650 C CA . LEU A 1 84 ? -9.622 -10.487 -12.088 1.00 66.69 84 LEU A CA 1
ATOM 651 C C . LEU A 1 84 ? -9.948 -10.941 -13.518 1.00 66.69 84 LEU A C 1
ATOM 653 O O . LEU A 1 84 ? -11.118 -10.973 -13.881 1.00 66.69 84 LEU A O 1
ATOM 657 N N . ALA A 1 85 ? -8.953 -11.297 -14.334 1.00 68.12 85 ALA A N 1
ATOM 658 C CA . ALA A 1 85 ? -9.156 -11.757 -15.712 1.00 68.12 85 ALA A CA 1
ATOM 659 C C . ALA A 1 85 ? -9.486 -13.265 -15.834 1.00 68.12 85 ALA A C 1
ATOM 661 O O . ALA A 1 85 ? -9.147 -13.881 -16.845 1.00 68.12 85 ALA A O 1
ATOM 662 N N . LYS A 1 86 ? -10.105 -13.871 -14.811 1.00 54.09 86 LYS A N 1
ATOM 663 C CA . LYS A 1 86 ? -10.481 -15.295 -14.784 1.00 54.09 86 LYS A CA 1
ATOM 664 C C . LYS A 1 86 ? -11.966 -15.522 -15.015 1.00 54.09 86 LYS A C 1
ATOM 666 O O . LYS A 1 86 ? -12.770 -14.784 -14.408 1.00 54.09 86 LYS A O 1
#

pLDDT: mean 75.29, std 17.47, range [40.44, 96.69]

Radius of gyration: 29.38 Å; Cα contacts (8 Å, |Δi|>4): 18; chains: 1; bounding box: 64×24×88 Å

Secondary structure (DSSP, 8-state):
---------------------SHHHHHHHHHHHHHHHHHHHHHHHHHHHHHHS-HHHHHHTT--HHHHHHHHHS-TT--THHHH--

Foldseek 3Di:
DDDDDDDPPPPPPDPPPPDPDDPVVVVVVVVVCVVVVVVVVVVVVVLVVLCPDDQVVCVVVPHDNVNSVVVVPDDPPPDCCVVPVD